Protein AF-A0A3P7ISB1-F1 (afdb_monomer)

pLDDT: mean 78.15, std 25.35, range [31.19, 98.69]

Mean predicted aligned error: 15.13 Å

Sequence (165 aa):
MRRIKYQDLSGTISLTRFVLIRGFSTSSQLLRSISKPVAQVTKMVGSIGTHDGKFHCDEAFACFILKRLNQFRDYKLIRTRDPAVLNTCDVIVDVGGVYNHSKKRYDHHQIEFNETMQTLGVLDFNTRLSSAGLIYAHYGKQLIAEVSSNVLFLPCFTICVTTSA

Structure (mmCIF, N/CA/C/O backbone):
data_AF-A0A3P7ISB1-F1
#
_entry.id   AF-A0A3P7ISB1-F1
#
loop_
_atom_site.group_PDB
_atom_site.id
_atom_site.type_symbol
_atom_site.label_atom_id
_atom_site.label_alt_id
_atom_site.label_comp_id
_atom_site.label_asym_id
_atom_site.label_entity_id
_atom_site.label_seq_id
_atom_site.pdbx_PDB_ins_code
_atom_site.Cartn_x
_atom_site.Cartn_y
_atom_site.Cartn_z
_atom_site.occupancy
_atom_site.B_iso_or_equiv
_atom_site.auth_seq_id
_atom_site.auth_comp_id
_atom_site.auth_asym_id
_atom_site.auth_atom_id
_atom_site.pdbx_PDB_model_num
ATOM 1 N N . MET A 1 1 ? 12.830 5.217 45.751 1.00 46.97 1 MET A N 1
ATOM 2 C CA . MET A 1 1 ? 11.647 4.533 46.319 1.00 46.97 1 MET A CA 1
ATOM 3 C C . MET A 1 1 ? 11.025 5.426 47.390 1.00 46.97 1 MET A C 1
ATOM 5 O O . MET A 1 1 ? 11.501 5.429 48.516 1.00 46.97 1 MET A O 1
ATOM 9 N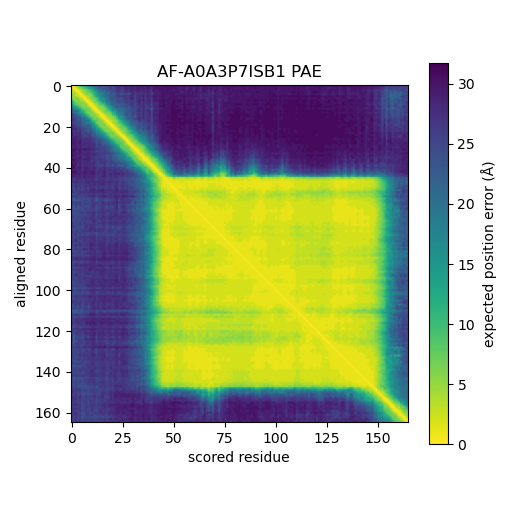 N . ARG A 1 2 ? 10.024 6.249 47.047 1.00 32.06 2 ARG A N 1
ATOM 10 C CA . ARG A 1 2 ? 9.164 6.921 48.038 1.00 32.06 2 ARG A CA 1
ATOM 11 C C . ARG A 1 2 ? 7.728 6.921 47.523 1.00 32.06 2 ARG A C 1
ATOM 13 O O . ARG A 1 2 ? 7.431 7.429 46.452 1.00 32.06 2 ARG A O 1
ATOM 20 N N . ARG A 1 3 ? 6.903 6.222 48.293 1.00 34.84 3 ARG A N 1
ATOM 21 C CA . ARG A 1 3 ? 5.493 5.892 48.106 1.00 34.84 3 ARG A CA 1
ATOM 22 C C . ARG A 1 3 ? 4.684 7.137 48.486 1.00 34.84 3 ARG A C 1
ATOM 24 O O . ARG A 1 3 ? 4.771 7.556 49.637 1.00 34.84 3 ARG A O 1
ATOM 31 N N . ILE A 1 4 ? 3.943 7.736 47.557 1.00 35.19 4 ILE A N 1
ATOM 32 C CA . ILE A 1 4 ? 3.015 8.830 47.882 1.00 35.19 4 ILE A CA 1
ATOM 33 C C . ILE A 1 4 ? 1.643 8.207 48.144 1.00 35.19 4 ILE A C 1
ATOM 35 O O . ILE A 1 4 ? 1.128 7.448 47.326 1.00 35.19 4 ILE A O 1
ATOM 39 N N . LYS A 1 5 ? 1.115 8.460 49.345 1.00 34.31 5 LYS A N 1
ATOM 40 C CA . LYS A 1 5 ? -0.191 7.992 49.815 1.00 34.31 5 LYS A CA 1
ATOM 41 C C . LYS A 1 5 ? -1.295 8.835 49.171 1.00 34.31 5 LYS A C 1
ATOM 43 O O . LYS A 1 5 ? -1.221 10.058 49.210 1.00 34.31 5 LYS A O 1
ATOM 48 N N . TYR A 1 6 ? -2.306 8.166 48.624 1.00 31.19 6 TYR A N 1
ATOM 49 C CA . TYR A 1 6 ? -3.552 8.774 48.160 1.00 31.19 6 TYR A CA 1
ATOM 50 C C . TYR A 1 6 ? -4.414 9.119 49.385 1.00 31.19 6 TYR A C 1
ATOM 52 O O . TYR A 1 6 ? -4.610 8.258 50.244 1.00 31.19 6 TYR A O 1
ATOM 60 N N . GLN A 1 7 ? -4.880 10.364 49.490 1.00 35.72 7 GLN A N 1
ATOM 61 C CA . GLN A 1 7 ? -5.891 10.772 50.467 1.00 35.72 7 GLN A CA 1
ATOM 62 C C . GLN A 1 7 ? -7.238 10.905 49.755 1.00 35.72 7 GLN A C 1
ATOM 64 O O . GLN A 1 7 ? -7.331 11.509 48.689 1.00 35.72 7 GLN A O 1
ATOM 69 N N . ASP A 1 8 ? -8.237 10.266 50.350 1.00 35.41 8 ASP A N 1
ATOM 70 C CA . ASP A 1 8 ? -9.626 10.184 49.915 1.00 35.41 8 ASP A CA 1
ATOM 71 C C . ASP A 1 8 ? -10.3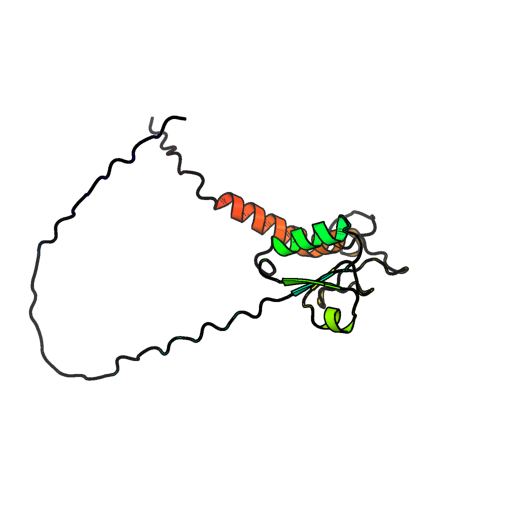70 11.479 50.288 1.00 35.41 8 ASP A C 1
ATOM 73 O O . ASP A 1 8 ? -10.221 11.980 51.405 1.00 35.41 8 ASP A O 1
ATOM 77 N N . LEU A 1 9 ? -11.144 12.035 49.356 1.00 43.09 9 LEU A N 1
ATOM 78 C CA . LEU A 1 9 ? -11.983 13.217 49.570 1.00 43.09 9 LEU A CA 1
ATOM 79 C C . LEU A 1 9 ? -13.413 12.876 49.150 1.00 43.09 9 LEU A C 1
ATOM 81 O O . LEU A 1 9 ? -13.838 13.083 48.014 1.00 43.09 9 LEU A O 1
ATOM 85 N N . SER A 1 10 ? -14.151 12.347 50.121 1.00 35.59 10 SER A N 1
ATOM 86 C CA . SER A 1 10 ? -15.595 12.157 50.101 1.00 35.59 10 SER A CA 1
ATOM 87 C C . SER A 1 10 ? -16.316 13.512 50.120 1.00 35.59 10 SER A C 1
ATOM 89 O O . SER A 1 10 ? -16.286 14.217 51.130 1.00 35.59 10 SER A O 1
ATOM 91 N N . GLY A 1 11 ? -16.984 13.866 49.020 1.00 34.72 11 GLY A N 1
ATOM 92 C CA . GLY A 1 11 ? -17.855 15.038 48.916 1.00 34.72 11 GLY A CA 1
ATOM 93 C C . GLY A 1 11 ? -19.301 14.632 48.637 1.00 34.72 11 GLY A C 1
ATOM 94 O O . GLY A 1 11 ? -19.645 14.264 47.517 1.00 34.72 11 GLY A O 1
ATOM 95 N N . THR A 1 12 ? -20.144 14.688 49.665 1.00 38.59 12 THR A N 1
ATOM 96 C CA . THR A 1 12 ? -21.589 14.422 49.620 1.00 38.59 12 THR A CA 1
ATOM 97 C C . THR A 1 12 ? -22.328 15.658 49.102 1.00 38.59 12 THR A C 1
ATOM 99 O O . THR A 1 12 ? -22.149 16.743 49.652 1.00 38.59 12 THR A O 1
ATOM 102 N N . ILE A 1 13 ? -23.191 15.518 48.088 1.00 46.62 13 ILE A N 1
ATOM 103 C CA . ILE A 1 13 ? -24.069 16.606 47.622 1.00 46.62 13 ILE A CA 1
ATOM 104 C C . ILE A 1 13 ? -25.521 16.263 47.971 1.00 46.62 13 ILE A C 1
ATOM 106 O O . ILE A 1 13 ? -26.028 15.187 47.661 1.00 46.62 13 ILE A O 1
ATOM 110 N N . SER A 1 14 ? -26.135 17.198 48.691 1.00 36.53 14 SER A N 1
ATOM 111 C CA . SER A 1 14 ? -27.424 17.131 49.377 1.00 36.53 14 SER A CA 1
ATOM 112 C C . SER A 1 14 ? -28.625 17.237 48.425 1.00 36.53 14 SER A C 1
ATOM 114 O O . SER A 1 14 ? -28.659 18.089 47.539 1.00 36.53 14 SER A O 1
ATOM 116 N N . LEU A 1 15 ? -29.628 16.382 48.650 1.00 43.69 15 LEU A N 1
ATOM 117 C CA . LEU A 1 15 ? -30.917 16.304 47.954 1.00 43.69 15 LEU A CA 1
ATOM 118 C C . LEU A 1 15 ? -32.021 16.943 48.807 1.00 43.69 15 LEU A C 1
ATOM 120 O O . LEU A 1 15 ? -32.462 16.321 49.769 1.00 43.69 15 LEU A O 1
ATOM 124 N N . THR A 1 16 ? -32.501 18.140 48.458 1.00 35.00 16 THR A N 1
ATOM 125 C CA . THR A 1 16 ? -33.861 18.694 48.724 1.00 35.00 16 THR A CA 1
ATOM 126 C C . THR A 1 16 ? -33.881 20.137 48.176 1.00 35.00 16 THR A C 1
ATOM 128 O O . THR A 1 16 ? -32.888 20.830 48.323 1.00 35.00 16 THR A O 1
ATOM 131 N N . ARG A 1 17 ? -34.903 20.717 47.526 1.00 42.22 17 ARG A N 1
ATOM 132 C CA . ARG A 1 17 ? -36.373 20.639 47.640 1.00 42.22 17 ARG A CA 1
ATOM 133 C C . ARG A 1 17 ? -37.003 21.510 46.509 1.00 42.22 17 ARG A C 1
ATOM 135 O O . ARG A 1 17 ? -36.286 22.314 45.928 1.00 42.22 17 ARG A O 1
ATOM 142 N N . PHE A 1 18 ? -38.338 21.443 46.362 1.00 35.88 18 PHE A N 1
ATOM 143 C CA . PHE A 1 18 ? -39.293 22.301 45.599 1.00 35.88 18 PHE A CA 1
ATOM 144 C C . PHE A 1 18 ? -39.689 21.827 44.182 1.00 35.88 18 PHE A C 1
ATOM 146 O O . PHE A 1 18 ? -38.822 21.602 43.357 1.00 35.88 18 PHE A O 1
ATOM 153 N N . VAL A 1 19 ? -40.967 21.695 43.784 1.00 38.78 19 VAL A N 1
ATOM 154 C CA . VAL A 1 19 ? -42.283 21.766 44.459 1.00 38.78 19 VAL A CA 1
ATOM 155 C C . VAL A 1 19 ? -43.335 21.037 43.590 1.00 38.78 19 VAL A C 1
ATOM 157 O O . VAL A 1 19 ? -43.169 20.904 42.381 1.00 38.78 19 VAL A O 1
ATOM 160 N N . LEU A 1 20 ? -44.405 20.561 44.239 1.00 36.69 20 LEU A N 1
ATOM 161 C CA . LEU A 1 20 ? -45.611 19.932 43.679 1.00 36.69 20 LEU A CA 1
ATOM 162 C C . LEU A 1 20 ? -46.366 20.800 42.651 1.00 36.69 20 LEU A C 1
ATOM 164 O O . LEU A 1 20 ? -46.704 21.936 42.969 1.00 36.69 20 LEU A O 1
ATOM 168 N N . ILE A 1 21 ? -46.863 20.172 41.575 1.00 46.72 21 ILE A N 1
ATOM 169 C CA . ILE A 1 21 ? -48.204 20.441 41.019 1.00 46.72 21 ILE A CA 1
ATOM 170 C C . ILE A 1 21 ? -48.891 19.093 40.715 1.00 46.72 21 ILE A C 1
ATOM 172 O O . ILE A 1 21 ? -48.397 18.286 39.933 1.00 46.72 21 ILE A O 1
ATOM 176 N N . ARG A 1 22 ? -50.029 18.845 41.379 1.00 39.75 22 ARG A N 1
ATOM 177 C CA . ARG A 1 22 ? -51.065 17.845 41.035 1.00 39.75 22 ARG A CA 1
ATOM 178 C C . ARG A 1 22 ? -52.016 18.525 40.037 1.00 39.75 22 ARG A C 1
ATOM 180 O O . ARG A 1 22 ? -52.268 19.706 40.217 1.00 39.75 22 ARG A O 1
ATOM 187 N N . GLY A 1 23 ? -52.634 17.931 39.023 1.00 36.50 23 GLY A N 1
ATOM 188 C CA . GLY A 1 23 ? -52.772 16.572 38.501 1.00 36.50 23 GLY A CA 1
ATOM 189 C C . GLY A 1 23 ? -53.912 16.613 37.463 1.00 36.50 23 GLY A C 1
ATOM 190 O O . GLY A 1 23 ? -54.703 17.542 37.512 1.00 36.50 23 GLY A O 1
ATOM 191 N N . PHE A 1 24 ? -54.021 15.646 36.548 1.00 41.56 24 PHE A N 1
ATOM 192 C CA . PHE A 1 24 ? -55.279 15.285 35.871 1.00 41.56 24 PHE A CA 1
ATOM 193 C C . PHE A 1 24 ? -55.176 13.842 35.350 1.00 41.56 24 PHE A C 1
ATOM 195 O O . PHE A 1 24 ? -54.123 13.395 34.901 1.00 41.56 24 PHE A O 1
ATOM 202 N N . SER A 1 25 ? -56.274 13.108 35.516 1.00 39.94 25 SER A N 1
ATOM 203 C CA . SER A 1 25 ? -56.471 11.683 35.242 1.00 39.94 25 SER A CA 1
ATOM 204 C C . SER A 1 25 ? -56.718 11.413 33.754 1.00 39.94 25 SER A C 1
ATOM 206 O O . SER A 1 25 ? -57.440 12.177 33.121 1.00 39.94 25 SER A O 1
ATOM 208 N N . THR A 1 26 ? -56.184 10.318 33.206 1.00 38.44 26 THR A N 1
ATOM 209 C CA . THR A 1 26 ? -56.938 9.170 32.643 1.00 38.44 26 THR A CA 1
ATOM 210 C C . THR A 1 26 ? -56.059 8.314 31.723 1.00 38.44 26 THR A C 1
ATOM 212 O O . THR A 1 26 ? -55.121 8.781 31.083 1.00 38.44 26 THR A O 1
ATOM 215 N N . SER A 1 27 ? -56.363 7.017 31.726 1.00 50.72 27 SER A N 1
ATOM 216 C CA . SER A 1 27 ? -55.757 5.931 30.961 1.00 50.72 27 SER A CA 1
ATOM 217 C C . SER A 1 27 ? -55.353 6.257 29.523 1.00 50.72 27 SER A C 1
ATOM 219 O O . SER A 1 27 ? -56.185 6.598 28.691 1.00 50.72 27 SER A O 1
ATOM 221 N N . SER A 1 28 ? -54.118 5.904 29.178 1.00 48.25 28 SER A N 1
ATOM 222 C CA . SER A 1 28 ? -53.861 5.152 27.949 1.00 48.25 28 SER A CA 1
ATOM 223 C C . SER A 1 28 ? -52.678 4.215 28.179 1.00 48.25 28 SER A C 1
ATOM 225 O O . SER A 1 28 ? -51.520 4.605 28.298 1.00 48.25 28 SER A O 1
ATOM 227 N N . GLN A 1 29 ? -52.996 2.928 28.297 1.00 56.38 29 GLN A N 1
ATOM 228 C CA . GLN A 1 29 ? -52.055 1.882 27.942 1.00 56.38 29 GLN A CA 1
ATOM 229 C C . GLN A 1 29 ? -51.682 2.108 26.475 1.00 56.38 29 GLN A C 1
ATOM 231 O O . GLN A 1 29 ? -52.548 1.975 25.617 1.00 56.38 29 GLN A O 1
ATOM 236 N N . LEU A 1 30 ? -50.423 2.422 26.170 1.00 55.00 30 LEU A N 1
ATOM 237 C CA . LEU A 1 30 ? -49.864 2.079 24.866 1.00 55.00 30 LEU A CA 1
ATOM 238 C C . LEU A 1 30 ? -48.334 1.989 24.930 1.00 55.00 30 LEU A C 1
ATOM 240 O O . LEU A 1 30 ? -47.616 2.980 24.971 1.00 55.00 30 LEU A O 1
ATOM 244 N N . LEU A 1 31 ? -47.877 0.736 24.948 1.00 49.41 31 LEU A N 1
ATOM 245 C CA . LEU A 1 31 ? -46.631 0.249 24.361 1.00 49.41 31 LEU A CA 1
ATOM 246 C C . LEU A 1 31 ? -45.332 0.927 24.825 1.00 49.41 31 LEU A C 1
ATOM 248 O O . LEU A 1 31 ? -44.725 1.738 24.131 1.00 49.41 31 LEU A O 1
ATOM 252 N N . ARG A 1 32 ? -44.790 0.414 25.939 1.00 49.16 32 ARG A N 1
ATOM 253 C CA . ARG A 1 32 ? -43.333 0.309 26.090 1.00 49.16 32 ARG A CA 1
ATOM 254 C C . ARG A 1 32 ? -42.826 -0.581 24.958 1.00 49.16 32 ARG A C 1
ATOM 256 O O . ARG A 1 32 ? -42.881 -1.805 25.061 1.00 49.16 32 ARG A O 1
ATOM 263 N N . SER A 1 33 ? -42.356 0.024 23.872 1.00 49.72 33 SER A N 1
ATOM 264 C CA . SER A 1 33 ? -41.532 -0.682 22.904 1.00 49.72 33 SER A CA 1
ATOM 265 C C . SER A 1 33 ? -40.248 -1.072 23.628 1.00 49.72 33 SER A C 1
ATOM 267 O O . SER A 1 33 ? -39.365 -0.242 23.845 1.00 49.72 33 SER A O 1
ATOM 269 N N . ILE A 1 34 ? -40.160 -2.327 24.055 1.00 55.72 34 ILE A N 1
ATOM 270 C CA . ILE A 1 34 ? -38.878 -2.933 24.390 1.00 55.72 34 ILE A CA 1
ATOM 271 C C . ILE A 1 34 ? -38.117 -2.925 23.067 1.00 55.72 34 ILE A C 1
ATOM 273 O O . ILE A 1 34 ? -38.384 -3.744 22.185 1.00 55.72 34 ILE A O 1
ATOM 277 N N . SER A 1 35 ? -37.251 -1.929 22.873 1.00 59.06 35 SER A N 1
ATOM 278 C CA . SER A 1 35 ? -36.297 -1.952 21.779 1.00 59.06 35 SER A CA 1
ATOM 279 C C . SER A 1 35 ? -35.504 -3.239 21.952 1.00 59.06 35 SER A C 1
ATOM 281 O O . SER A 1 35 ? -34.834 -3.458 22.963 1.00 59.06 35 SER A O 1
ATOM 283 N N . LYS A 1 36 ? -35.675 -4.153 20.993 1.00 49.25 36 LYS A N 1
ATOM 284 C CA . LYS A 1 36 ? -34.881 -5.377 20.914 1.00 49.25 36 LYS A CA 1
ATOM 285 C C . LYS A 1 36 ? -33.409 -4.967 21.034 1.00 49.25 36 LYS A C 1
ATOM 287 O O . LYS A 1 36 ? -33.044 -3.960 20.418 1.00 49.25 36 LYS A O 1
ATOM 292 N N . PRO A 1 37 ? -32.565 -5.697 21.78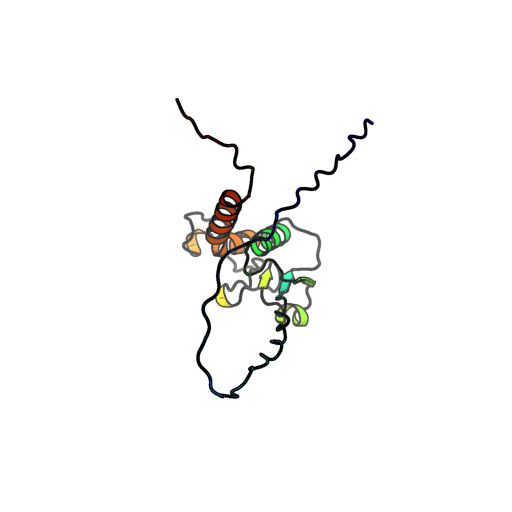5 1.00 52.47 37 PRO A N 1
ATOM 293 C CA . PRO A 1 37 ? -31.136 -5.455 21.717 1.00 52.47 37 PRO A CA 1
ATOM 294 C C . PRO A 1 37 ? -30.746 -5.596 20.248 1.00 52.47 37 PRO A C 1
ATOM 296 O O . PRO A 1 37 ? -30.916 -6.658 19.648 1.00 52.47 37 PRO A O 1
ATOM 299 N N . VAL A 1 38 ? -30.319 -4.485 19.647 1.00 54.41 38 VAL A N 1
ATOM 300 C CA . VAL A 1 38 ? -29.702 -4.496 18.329 1.00 54.41 38 VAL A CA 1
ATOM 301 C C . VAL A 1 38 ? -28.514 -5.425 18.483 1.00 54.41 38 VAL A C 1
ATOM 303 O O . VAL A 1 38 ? -27.587 -5.122 19.236 1.00 54.41 38 VAL A O 1
ATOM 306 N N . ALA A 1 39 ? -28.595 -6.594 17.849 1.00 55.53 39 ALA A N 1
ATOM 307 C CA . ALA A 1 39 ? -27.461 -7.481 17.712 1.00 55.53 39 ALA A CA 1
ATOM 308 C C . ALA A 1 39 ? -26.310 -6.613 17.200 1.00 55.53 39 ALA A C 1
ATOM 310 O O . ALA A 1 39 ? -26.407 -6.030 16.120 1.00 55.53 39 ALA A O 1
ATOM 311 N N . GLN A 1 40 ? -25.279 -6.442 18.026 1.00 55.81 40 GLN A N 1
ATOM 312 C CA . GLN A 1 40 ? -24.045 -5.788 17.626 1.00 55.81 40 GLN A CA 1
ATOM 313 C C . GLN A 1 40 ? -23.526 -6.605 16.449 1.00 55.81 40 GLN A C 1
ATOM 315 O O . GLN A 1 40 ? -23.007 -7.704 16.643 1.00 55.81 40 GLN A O 1
ATOM 320 N N . VAL A 1 41 ? -23.765 -6.124 15.227 1.00 56.31 41 VAL A N 1
ATOM 321 C CA . VAL A 1 41 ? -23.200 -6.716 14.021 1.00 56.31 41 VAL A CA 1
ATOM 322 C C . VAL A 1 41 ? -21.706 -6.720 14.271 1.00 56.31 41 VAL A C 1
ATOM 324 O O . VAL A 1 41 ? -21.091 -5.658 14.369 1.00 56.31 41 VAL A O 1
ATOM 327 N N . THR A 1 42 ? -21.127 -7.904 14.457 1.00 58.44 42 THR A N 1
ATOM 328 C CA . THR A 1 42 ? -19.682 -8.064 14.518 1.00 58.44 42 THR A CA 1
ATOM 329 C C . THR A 1 42 ? -19.159 -7.502 13.209 1.00 58.44 42 THR A C 1
ATOM 331 O O . THR A 1 42 ? -19.309 -8.140 12.167 1.00 58.44 42 THR A O 1
ATOM 334 N N . LYS A 1 43 ? -18.639 -6.270 13.242 1.00 53.38 43 LYS A N 1
ATOM 335 C CA . LYS A 1 43 ? -17.969 -5.638 12.109 1.00 53.38 43 LYS A CA 1
ATOM 336 C C . LYS A 1 43 ? -16.951 -6.663 11.637 1.00 53.38 43 LYS A C 1
ATOM 338 O O . LYS A 1 43 ? -16.012 -6.956 12.377 1.00 53.38 43 LYS A O 1
ATOM 343 N N . MET A 1 44 ? -17.190 -7.276 10.477 1.00 63.03 44 MET A N 1
ATOM 344 C CA . MET A 1 44 ? -16.220 -8.197 9.907 1.00 63.03 44 MET A CA 1
ATOM 345 C C . MET A 1 44 ? -14.939 -7.395 9.757 1.00 63.03 44 MET A C 1
ATOM 347 O O . MET A 1 44 ? -14.892 -6.389 9.048 1.00 63.03 44 MET A O 1
ATOM 351 N N . VAL A 1 45 ? -13.947 -7.760 10.557 1.00 83.69 45 VAL A N 1
ATOM 352 C CA . VAL A 1 45 ? -12.671 -7.074 10.560 1.00 83.69 45 VAL A CA 1
ATOM 353 C C . VAL A 1 45 ? -12.024 -7.425 9.229 1.00 83.69 45 VAL A C 1
ATOM 355 O O . VAL A 1 45 ? -11.696 -8.592 9.019 1.00 83.69 45 VAL A O 1
ATOM 358 N N . GLY A 1 46 ? -11.905 -6.440 8.334 1.00 95.88 46 GLY A N 1
ATOM 359 C CA . GLY A 1 46 ? -11.276 -6.624 7.026 1.00 95.88 46 GLY A CA 1
ATOM 360 C C . GLY A 1 46 ? -9.825 -7.090 7.144 1.00 95.88 46 GLY A C 1
ATOM 361 O O . GLY A 1 46 ? -9.296 -7.254 8.247 1.00 95.88 46 GLY A O 1
ATOM 362 N N . SER A 1 47 ? -9.153 -7.311 6.023 1.00 98.19 47 SER A N 1
ATOM 363 C CA . SER A 1 47 ? -7.816 -7.906 6.001 1.00 98.19 47 SER A CA 1
ATOM 364 C C . SER A 1 47 ? -6.859 -7.246 5.011 1.00 98.19 47 SER A C 1
ATOM 366 O O . SER A 1 47 ? -7.247 -6.742 3.957 1.00 98.19 47 SER A O 1
ATOM 368 N N . ILE A 1 48 ? -5.582 -7.239 5.389 1.00 98.69 48 ILE A N 1
ATOM 369 C CA . ILE A 1 48 ? -4.455 -6.783 4.576 1.00 98.69 48 ILE A CA 1
ATOM 370 C C . ILE A 1 48 ? -3.555 -7.998 4.349 1.00 98.69 48 ILE A C 1
ATOM 372 O O . ILE A 1 48 ? -3.046 -8.567 5.313 1.00 98.69 48 ILE A O 1
ATOM 376 N N . GLY A 1 49 ? -3.373 -8.401 3.096 1.00 98.50 49 GLY A N 1
ATOM 377 C CA . GLY A 1 49 ? -2.465 -9.464 2.679 1.00 98.50 49 GLY A CA 1
ATOM 378 C C . GLY A 1 49 ? -1.098 -8.914 2.273 1.00 98.50 49 GLY A C 1
ATOM 379 O O . GLY A 1 49 ? -1.020 -7.903 1.577 1.00 98.50 49 GLY A O 1
ATOM 380 N N . THR A 1 50 ? -0.022 -9.582 2.679 1.00 98.62 50 THR A N 1
ATOM 381 C CA . THR A 1 50 ? 1.347 -9.314 2.207 1.00 98.62 50 THR A CA 1
ATOM 382 C C . THR A 1 50 ? 2.179 -10.596 2.185 1.00 98.62 50 THR A C 1
ATOM 384 O O . THR A 1 50 ? 1.734 -11.621 2.701 1.00 98.62 50 THR A O 1
ATOM 387 N N . HIS A 1 51 ? 3.377 -10.573 1.600 1.00 98.31 51 HIS A N 1
ATOM 388 C CA . HIS A 1 51 ? 4.215 -11.763 1.495 1.00 98.31 51 HIS A CA 1
ATOM 389 C C . HIS A 1 51 ? 4.679 -12.289 2.868 1.00 98.31 51 HIS A C 1
ATOM 391 O O . HIS A 1 51 ? 4.875 -11.548 3.833 1.00 98.31 51 HIS A O 1
ATOM 397 N N . ASP A 1 52 ? 4.969 -13.583 2.943 1.00 97.50 52 ASP A N 1
ATOM 398 C CA . ASP A 1 52 ? 5.500 -14.279 4.124 1.00 97.50 52 ASP A CA 1
ATOM 399 C C . ASP A 1 52 ? 7.037 -14.397 4.149 1.00 97.50 52 ASP A C 1
ATOM 401 O O . ASP A 1 52 ? 7.597 -15.111 4.976 1.00 97.50 52 ASP A O 1
ATOM 405 N N . GLY A 1 53 ? 7.736 -13.682 3.261 1.00 95.69 53 GLY A N 1
ATOM 406 C CA . GLY A 1 53 ? 9.201 -13.646 3.204 1.00 95.69 53 GLY A CA 1
ATOM 407 C C . GLY A 1 53 ? 9.870 -12.893 4.360 1.00 95.69 53 GLY A C 1
ATOM 408 O O . GLY A 1 53 ? 9.260 -12.606 5.392 1.00 95.69 53 GLY A O 1
ATOM 409 N N . LYS A 1 54 ? 11.150 -12.541 4.165 1.00 96.56 54 LYS A N 1
ATOM 410 C CA . LYS A 1 54 ? 11.865 -11.611 5.055 1.00 96.56 54 LYS A CA 1
ATOM 411 C C . LYS A 1 54 ? 11.093 -10.300 5.144 1.00 96.56 54 LYS A C 1
ATOM 413 O O . LYS A 1 54 ? 10.467 -9.906 4.172 1.00 96.56 54 LYS A O 1
ATOM 418 N N . PHE A 1 55 ? 11.146 -9.644 6.296 1.00 94.94 55 PHE A N 1
ATOM 419 C CA . PHE A 1 55 ? 10.550 -8.323 6.432 1.00 94.94 55 PHE A CA 1
ATOM 420 C C . PHE A 1 55 ? 11.369 -7.311 5.640 1.00 94.94 55 PHE A C 1
ATOM 422 O O . PHE A 1 55 ? 12.558 -7.132 5.926 1.00 94.94 55 PHE A O 1
ATOM 429 N N . HIS A 1 56 ? 10.743 -6.658 4.670 1.00 96.38 56 HIS A N 1
ATOM 430 C CA . HIS A 1 56 ? 11.311 -5.486 4.031 1.00 96.38 56 HIS A CA 1
ATOM 431 C C . HIS A 1 56 ? 10.716 -4.225 4.664 1.00 96.38 56 HIS A C 1
ATOM 433 O O . HIS A 1 56 ? 9.733 -4.238 5.408 1.00 96.38 56 HIS A O 1
ATOM 439 N N . CYS A 1 57 ? 11.382 -3.096 4.439 1.00 97.81 57 CYS A N 1
ATOM 440 C CA . CYS A 1 57 ? 10.846 -1.815 4.889 1.00 97.81 57 CYS A CA 1
ATOM 441 C C . CYS A 1 57 ? 9.577 -1.452 4.101 1.00 97.81 57 CYS A C 1
ATOM 443 O O . CYS A 1 57 ? 8.713 -0.751 4.619 1.00 97.81 57 CYS A O 1
ATOM 445 N N . ASP A 1 58 ? 9.459 -1.949 2.868 1.00 98.00 58 ASP A N 1
ATOM 446 C CA . ASP A 1 58 ? 8.400 -1.566 1.948 1.00 98.00 58 ASP A CA 1
ATOM 447 C C . ASP A 1 58 ? 7.019 -2.017 2.436 1.00 98.00 58 ASP A C 1
ATOM 449 O O . ASP A 1 58 ? 6.164 -1.187 2.759 1.00 98.00 58 ASP A O 1
ATOM 453 N N . GLU A 1 59 ? 6.800 -3.319 2.616 1.00 97.81 59 GLU A N 1
ATOM 454 C CA . GLU A 1 59 ? 5.516 -3.827 3.085 1.00 97.81 59 GLU A CA 1
ATOM 455 C C . GLU A 1 59 ? 5.241 -3.437 4.540 1.00 97.81 59 GLU A C 1
ATOM 457 O O . GLU A 1 59 ? 4.093 -3.159 4.905 1.00 97.81 59 GLU A O 1
ATOM 462 N N . ALA A 1 60 ? 6.284 -3.354 5.374 1.00 98.12 60 ALA A N 1
ATOM 463 C CA . ALA A 1 60 ? 6.148 -2.915 6.758 1.00 98.12 60 ALA A CA 1
ATOM 464 C C . ALA A 1 60 ? 5.635 -1.468 6.842 1.00 98.12 60 ALA A C 1
ATOM 466 O O . ALA A 1 60 ? 4.690 -1.183 7.588 1.00 98.12 60 ALA A O 1
ATOM 467 N N . PHE A 1 61 ? 6.213 -0.556 6.056 1.00 98.50 61 PHE A N 1
ATOM 468 C CA . PHE A 1 61 ? 5.815 0.848 6.057 1.00 98.50 61 PHE A CA 1
ATOM 469 C C . PHE A 1 61 ? 4.458 1.063 5.379 1.00 98.50 61 PHE A C 1
ATOM 471 O O . PHE A 1 61 ? 3.620 1.806 5.895 1.00 98.50 61 PHE A O 1
ATOM 478 N N . ALA A 1 62 ? 4.179 0.346 4.292 1.00 98.56 62 ALA A N 1
ATOM 479 C CA . ALA A 1 62 ? 2.870 0.342 3.649 1.00 98.56 62 ALA A CA 1
ATOM 480 C C . ALA A 1 62 ? 1.753 -0.107 4.613 1.00 98.56 62 ALA A C 1
ATOM 482 O O . ALA A 1 62 ? 0.731 0.573 4.758 1.00 98.56 62 ALA A O 1
ATOM 483 N N . CYS A 1 63 ? 1.970 -1.210 5.340 1.00 98.31 63 CYS A N 1
ATOM 484 C CA . CYS A 1 63 ? 1.037 -1.690 6.359 1.00 98.31 63 CYS A CA 1
ATOM 485 C C . CYS A 1 63 ? 0.873 -0.680 7.497 1.00 98.31 63 CYS A C 1
ATOM 487 O O . CYS A 1 63 ? -0.248 -0.467 7.961 1.00 98.31 63 CYS A O 1
ATOM 489 N N . PHE A 1 64 ? 1.957 -0.030 7.932 1.00 97.94 64 PHE A N 1
ATOM 490 C CA . PHE A 1 64 ? 1.895 1.026 8.941 1.00 97.94 64 PHE A CA 1
ATOM 491 C C . PHE A 1 64 ? 1.000 2.189 8.498 1.00 97.94 64 PHE A C 1
ATOM 493 O O . PHE A 1 64 ? 0.118 2.589 9.259 1.00 97.94 64 PHE A O 1
ATOM 500 N N . ILE A 1 65 ? 1.179 2.700 7.273 1.00 98.19 65 ILE A N 1
ATOM 501 C CA . ILE A 1 65 ? 0.348 3.786 6.730 1.00 98.19 65 ILE A CA 1
ATOM 502 C C . ILE A 1 65 ? -1.127 3.382 6.742 1.00 98.19 65 ILE A C 1
ATOM 504 O O . ILE A 1 65 ? -1.954 4.106 7.296 1.00 98.19 65 ILE A O 1
ATOM 508 N N . LEU A 1 66 ? -1.457 2.207 6.196 1.00 98.19 66 LEU A N 1
ATOM 509 C CA . LEU A 1 66 ? -2.833 1.708 6.168 1.00 98.19 66 LEU A CA 1
ATOM 510 C C . LEU A 1 66 ? -3.416 1.616 7.581 1.00 98.19 66 LEU A C 1
ATOM 512 O O . LEU A 1 66 ? -4.503 2.125 7.843 1.00 98.19 66 LEU A O 1
ATOM 516 N N . LYS A 1 67 ? -2.662 1.044 8.521 1.00 97.06 67 LYS A N 1
ATOM 517 C CA . LYS A 1 67 ? -3.074 0.870 9.918 1.00 97.06 67 LYS A CA 1
ATOM 518 C C . LYS A 1 67 ? -3.283 2.169 10.686 1.00 97.06 67 LYS A C 1
ATOM 520 O O . LYS A 1 67 ? -3.989 2.169 11.696 1.00 97.06 67 LYS A O 1
ATOM 525 N N . ARG A 1 68 ? -2.691 3.273 10.234 1.00 96.62 68 ARG A N 1
ATOM 526 C CA . ARG A 1 68 ? -2.937 4.595 10.814 1.00 96.62 68 ARG A CA 1
ATOM 527 C C . ARG A 1 68 ? -4.280 5.186 10.401 1.00 96.62 68 ARG A C 1
ATOM 529 O O . ARG A 1 68 ? -4.834 5.953 11.185 1.00 96.62 68 ARG A O 1
ATOM 536 N N . LEU A 1 69 ? -4.818 4.789 9.251 1.00 96.19 69 LEU A N 1
ATOM 537 C CA . LEU A 1 69 ? -6.105 5.267 8.758 1.00 96.19 69 LEU A CA 1
ATOM 538 C C . LEU A 1 69 ? -7.262 4.599 9.505 1.00 96.19 69 LEU A C 1
ATOM 540 O O . LEU A 1 69 ? -7.309 3.373 9.635 1.00 96.19 69 LEU A O 1
ATOM 544 N N . ASN A 1 70 ? -8.246 5.389 9.930 1.00 94.19 70 ASN A N 1
ATOM 545 C CA . ASN A 1 70 ? -9.450 4.928 10.630 1.00 94.19 70 ASN A CA 1
ATOM 546 C C . ASN A 1 70 ? -10.153 3.772 9.896 1.00 94.19 70 ASN A C 1
ATOM 548 O O . ASN A 1 70 ? -10.634 2.833 10.530 1.00 94.19 70 ASN A O 1
ATOM 552 N N . GLN A 1 71 ? -10.182 3.820 8.561 1.00 94.81 71 GLN A N 1
ATOM 553 C CA . GLN A 1 71 ? -10.833 2.810 7.722 1.00 94.81 71 GLN A CA 1
ATOM 554 C C . GLN A 1 71 ? -10.194 1.412 7.815 1.00 94.81 71 GLN A C 1
ATOM 556 O O . GLN A 1 71 ? -10.923 0.421 7.784 1.00 94.81 71 GLN A O 1
ATOM 561 N N . PHE A 1 72 ? -8.865 1.317 7.967 1.00 96.81 72 PHE A N 1
ATOM 562 C CA . PHE A 1 72 ? -8.131 0.041 7.972 1.00 96.81 72 PHE A CA 1
ATOM 563 C C . PHE A 1 72 ? -7.494 -0.292 9.325 1.00 96.81 72 PHE A C 1
ATOM 565 O O . PHE A 1 72 ? -6.878 -1.348 9.466 1.00 96.81 72 PHE A O 1
ATOM 572 N N . ARG A 1 73 ? -7.635 0.583 10.329 1.00 95.56 73 ARG A N 1
ATOM 573 C CA . ARG A 1 73 ? -7.024 0.452 11.661 1.00 95.56 73 ARG A CA 1
ATOM 574 C C . ARG A 1 73 ? -7.136 -0.961 12.227 1.00 95.56 73 ARG A C 1
ATOM 576 O O . ARG A 1 73 ? -6.136 -1.568 12.616 1.00 95.56 73 ARG A O 1
ATOM 583 N N . ASP A 1 74 ? -8.340 -1.516 12.189 1.00 96.25 74 ASP A N 1
ATOM 584 C CA . ASP A 1 74 ? -8.619 -2.812 12.802 1.00 96.25 74 ASP A CA 1
ATOM 585 C C . ASP A 1 74 ? -8.297 -3.999 11.883 1.00 96.25 74 ASP A C 1
ATOM 587 O O . ASP A 1 74 ? -8.270 -5.123 12.366 1.00 96.25 74 ASP A O 1
ATOM 591 N 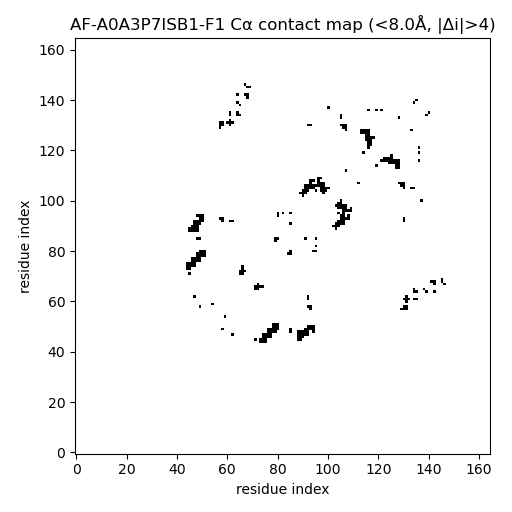N . TYR A 1 75 ? -7.997 -3.790 10.592 1.00 97.81 75 TYR A N 1
ATOM 592 C CA . TYR A 1 75 ? -7.882 -4.878 9.608 1.00 97.81 75 TYR A CA 1
ATOM 593 C C . TYR A 1 75 ? -6.822 -5.914 9.997 1.00 97.81 75 TYR A C 1
ATOM 595 O O . TYR A 1 75 ? -5.700 -5.562 10.341 1.00 97.81 75 TYR A O 1
ATOM 603 N N . LYS A 1 76 ? -7.108 -7.208 9.917 1.00 97.69 76 LYS A N 1
ATOM 604 C CA . LYS A 1 76 ? -6.120 -8.245 10.244 1.00 97.69 76 LYS A CA 1
ATOM 605 C C . LYS A 1 76 ? -5.006 -8.285 9.199 1.00 97.69 76 LYS A C 1
ATOM 607 O O . LYS A 1 76 ? -5.283 -8.264 8.006 1.00 97.69 76 LYS A O 1
ATOM 612 N N . LEU A 1 77 ? -3.755 -8.364 9.648 1.00 97.69 77 LEU A N 1
ATOM 613 C CA . LEU A 1 77 ? -2.613 -8.563 8.757 1.00 97.69 77 LEU A CA 1
ATOM 614 C C . LEU A 1 77 ? -2.414 -10.064 8.525 1.00 97.69 77 LEU A C 1
ATOM 616 O O . LEU A 1 77 ? -2.251 -10.818 9.483 1.00 97.69 77 LEU A O 1
ATOM 620 N N . ILE A 1 78 ? -2.423 -10.478 7.264 1.00 98.31 78 ILE A N 1
ATOM 621 C CA . ILE A 1 78 ? -2.215 -11.855 6.821 1.00 98.31 78 ILE A CA 1
ATOM 622 C C . ILE A 1 78 ? -0.919 -11.881 6.010 1.00 98.31 78 ILE A C 1
ATOM 624 O O . ILE A 1 78 ? -0.782 -11.164 5.022 1.00 98.31 78 ILE A O 1
ATOM 628 N N . ARG A 1 79 ? 0.046 -12.700 6.436 1.00 98.12 79 ARG A N 1
ATOM 629 C CA . ARG A 1 79 ? 1.315 -12.905 5.726 1.00 98.12 79 ARG A CA 1
ATOM 630 C C . ARG A 1 79 ? 1.284 -14.254 5.022 1.00 98.12 79 ARG A C 1
ATOM 632 O O . ARG A 1 79 ? 1.227 -15.277 5.696 1.00 98.12 79 ARG A O 1
ATOM 639 N N . THR A 1 80 ? 1.276 -14.252 3.695 1.00 98.25 80 THR A N 1
ATOM 640 C CA . THR A 1 80 ? 1.207 -15.458 2.858 1.00 98.25 80 THR A CA 1
ATOM 641 C C . THR A 1 80 ? 1.561 -15.129 1.407 1.00 98.25 80 THR A C 1
ATOM 643 O O . THR A 1 80 ? 1.421 -13.989 0.965 1.00 98.25 80 THR A O 1
ATOM 646 N N . ARG A 1 81 ? 1.985 -16.134 0.640 1.00 97.69 81 ARG A N 1
ATOM 647 C CA . ARG A 1 81 ? 2.058 -16.072 -0.830 1.00 97.69 81 ARG A CA 1
ATOM 648 C C . ARG A 1 81 ? 0.997 -16.913 -1.530 1.00 97.69 81 ARG A C 1
ATOM 650 O O . ARG A 1 81 ? 0.958 -16.915 -2.755 1.00 97.69 81 ARG A O 1
ATOM 657 N N . ASP A 1 82 ? 0.148 -17.611 -0.779 1.00 98.12 82 ASP A N 1
ATOM 658 C CA . ASP A 1 82 ? -0.923 -18.428 -1.345 1.00 98.12 82 ASP A CA 1
ATOM 659 C C . ASP A 1 82 ? -1.966 -17.532 -2.044 1.00 98.12 82 ASP A C 1
ATOM 661 O O . ASP A 1 82 ? -2.661 -16.763 -1.364 1.00 98.12 82 ASP A O 1
ATOM 665 N N . PRO A 1 83 ? -2.126 -17.632 -3.380 1.00 97.12 83 PRO A N 1
ATOM 666 C CA . PRO A 1 83 ? -3.100 -16.842 -4.121 1.00 97.12 83 PRO A CA 1
ATOM 667 C C . PRO A 1 83 ? -4.537 -17.040 -3.629 1.00 97.12 83 PRO A C 1
ATOM 669 O O . PRO A 1 83 ? -5.322 -16.092 -3.660 1.00 97.12 83 PRO A O 1
ATOM 672 N N . ALA A 1 84 ? -4.895 -18.237 -3.152 1.00 97.50 84 ALA A N 1
ATOM 673 C CA . ALA A 1 84 ? -6.240 -18.514 -2.656 1.00 97.50 84 ALA A CA 1
ATOM 674 C C . ALA A 1 84 ? -6.553 -17.668 -1.417 1.00 97.50 84 ALA A C 1
ATOM 676 O O . ALA A 1 84 ? -7.609 -17.041 -1.349 1.00 97.50 84 ALA A O 1
ATOM 677 N N . VAL A 1 85 ? -5.606 -17.577 -0.480 1.00 97.88 85 VAL A N 1
ATOM 678 C CA . VAL A 1 85 ? -5.745 -16.750 0.726 1.00 97.88 85 VAL A CA 1
ATOM 679 C C . VAL A 1 85 ? -5.674 -15.264 0.375 1.00 97.88 85 VAL A C 1
ATOM 681 O O . VAL A 1 85 ? -6.508 -14.480 0.830 1.00 97.88 85 VAL A O 1
ATOM 684 N N . LEU A 1 86 ? -4.728 -14.866 -0.478 1.00 97.81 86 LEU A N 1
ATOM 685 C CA . LEU A 1 86 ? -4.581 -13.484 -0.939 1.00 97.81 86 LEU A CA 1
ATOM 686 C C . LEU A 1 86 ? -5.862 -12.955 -1.597 1.00 97.81 86 LEU A C 1
ATOM 688 O O . LEU A 1 86 ? -6.275 -11.830 -1.327 1.00 97.81 86 LEU A O 1
ATOM 692 N N . ASN A 1 87 ? -6.553 -13.776 -2.386 1.00 96.44 87 ASN A N 1
ATOM 693 C CA . ASN A 1 87 ? -7.813 -13.393 -3.025 1.00 96.44 87 ASN A CA 1
ATOM 694 C C . ASN A 1 87 ? -8.959 -13.132 -2.037 1.00 96.44 87 ASN A C 1
ATOM 696 O O . ASN A 1 87 ? -9.898 -12.422 -2.392 1.00 96.44 87 ASN A O 1
ATOM 700 N N . THR A 1 88 ? -8.871 -13.638 -0.803 1.00 97.12 88 THR A N 1
ATOM 701 C CA . THR A 1 88 ? -9.825 -13.301 0.269 1.00 97.12 88 THR A CA 1
ATOM 702 C C . THR A 1 88 ? -9.517 -11.973 0.961 1.00 97.12 88 THR A C 1
ATOM 704 O O . THR A 1 88 ? -10.356 -11.471 1.705 1.00 97.12 88 THR A O 1
ATOM 707 N N . CYS A 1 89 ? -8.336 -11.389 0.721 1.00 98.06 89 CYS A N 1
ATOM 708 C CA . CYS A 1 89 ? -7.918 -10.148 1.362 1.00 98.06 89 CYS A CA 1
ATOM 709 C C . CYS A 1 89 ? -8.539 -8.907 0.702 1.00 98.06 89 CYS A C 1
ATOM 711 O O . CYS A 1 89 ? -8.574 -8.772 -0.530 1.00 98.06 89 CYS A O 1
ATOM 713 N N . ASP A 1 90 ? -8.951 -7.948 1.533 1.00 98.25 90 ASP A N 1
ATOM 714 C CA . ASP A 1 90 ? -9.529 -6.678 1.078 1.00 98.25 90 ASP A CA 1
ATOM 715 C C . ASP A 1 90 ? -8.470 -5.767 0.448 1.00 98.25 90 ASP A C 1
ATOM 717 O O . ASP A 1 90 ? -8.728 -5.105 -0.558 1.00 98.25 90 ASP A O 1
ATOM 721 N N . VAL A 1 91 ? -7.267 -5.757 1.026 1.00 98.62 91 VAL A N 1
ATOM 722 C CA . VAL A 1 91 ? -6.099 -5.011 0.543 1.00 98.62 91 VAL A CA 1
ATOM 723 C C . VAL A 1 91 ? -4.934 -5.977 0.375 1.00 98.62 91 VAL A C 1
ATOM 725 O O . VAL A 1 91 ? -4.725 -6.824 1.239 1.00 98.62 91 VAL A O 1
ATOM 728 N N . ILE A 1 92 ? -4.158 -5.850 -0.701 1.00 98.69 92 ILE A N 1
ATOM 729 C CA . ILE A 1 92 ? -2.930 -6.632 -0.904 1.00 98.69 92 ILE A CA 1
ATOM 730 C C . ILE A 1 92 ? -1.769 -5.691 -1.191 1.00 98.69 92 ILE A C 1
ATOM 732 O O . ILE A 1 92 ? -1.911 -4.764 -1.991 1.00 98.69 92 ILE A O 1
ATOM 736 N N . VAL A 1 93 ? -0.636 -5.941 -0.540 1.00 98.62 93 VAL A N 1
ATOM 737 C CA . VAL A 1 93 ? 0.559 -5.100 -0.589 1.00 98.62 93 VAL A CA 1
ATOM 738 C C . VAL A 1 93 ? 1.799 -5.967 -0.777 1.00 98.62 93 VAL A C 1
ATOM 740 O O . VAL A 1 93 ? 1.977 -6.948 -0.052 1.00 98.62 93 VAL A O 1
ATOM 743 N N . ASP A 1 94 ? 2.668 -5.568 -1.704 1.00 98.44 94 ASP A N 1
ATOM 744 C CA . ASP A 1 94 ? 3.985 -6.177 -1.941 1.00 98.44 94 ASP A CA 1
ATOM 745 C C . ASP A 1 94 ? 3.962 -7.666 -2.324 1.00 98.44 94 ASP A C 1
ATOM 747 O O . ASP A 1 94 ? 4.911 -8.421 -2.111 1.00 98.44 94 ASP A O 1
ATOM 751 N N . VAL A 1 95 ? 2.825 -8.127 -2.848 1.00 98.31 95 VAL A N 1
ATOM 752 C CA . VAL A 1 95 ? 2.630 -9.499 -3.316 1.00 98.31 95 VAL A CA 1
ATOM 753 C C . VAL A 1 95 ? 1.453 -9.570 -4.290 1.00 98.31 95 VAL A C 1
ATOM 755 O O . VAL A 1 95 ? 0.527 -8.759 -4.237 1.00 98.31 95 VAL A O 1
ATOM 758 N N . GLY A 1 96 ? 1.446 -10.589 -5.149 1.00 96.69 96 GLY A N 1
ATOM 759 C CA . GLY A 1 96 ? 0.328 -10.902 -6.041 1.00 96.69 96 GLY A CA 1
ATOM 760 C C . GLY A 1 96 ? 0.474 -10.381 -7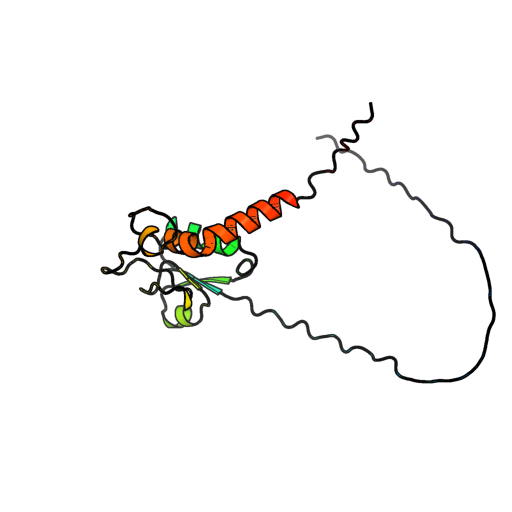.471 1.00 96.69 96 GLY A C 1
ATOM 761 O O . GLY A 1 96 ? -0.381 -10.679 -8.297 1.00 96.69 96 GLY A O 1
ATOM 762 N N . GLY A 1 97 ? 1.543 -9.650 -7.787 1.00 97.12 97 GLY A N 1
ATOM 763 C CA . GLY A 1 97 ? 1.921 -9.272 -9.148 1.00 97.12 97 GLY A CA 1
ATOM 764 C C . GLY A 1 97 ? 0.984 -8.264 -9.814 1.00 97.12 97 GLY A C 1
ATOM 765 O O . GLY A 1 97 ? 0.947 -8.203 -11.038 1.00 97.12 97 GLY A O 1
ATOM 766 N N . VAL A 1 98 ? 0.207 -7.496 -9.042 1.00 97.81 98 VAL A N 1
ATOM 767 C CA . VAL A 1 98 ? -0.794 -6.570 -9.586 1.00 97.81 98 VAL A CA 1
ATOM 768 C C . VAL A 1 98 ? -0.780 -5.228 -8.859 1.00 97.81 98 VAL A C 1
ATOM 770 O O . VAL A 1 98 ? -0.971 -5.163 -7.643 1.00 97.81 98 VAL A O 1
ATOM 773 N N . TYR A 1 99 ? -0.711 -4.150 -9.638 1.00 98.38 99 TYR A N 1
ATOM 774 C CA . TYR A 1 99 ? -1.128 -2.819 -9.212 1.00 98.38 99 TYR A CA 1
ATOM 775 C C . TYR A 1 99 ? -2.519 -2.481 -9.770 1.00 98.38 99 TYR A C 1
ATOM 777 O O . TYR A 1 99 ? -2.749 -2.463 -10.977 1.00 98.38 99 TYR A O 1
ATOM 785 N N . ASN A 1 100 ? -3.478 -2.229 -8.878 1.00 98.19 100 ASN A N 1
ATOM 786 C CA . ASN A 1 100 ? -4.812 -1.739 -9.215 1.00 98.19 100 ASN A CA 1
ATOM 787 C C . ASN A 1 100 ? -5.445 -1.068 -7.987 1.00 98.19 100 ASN A C 1
ATOM 789 O O . ASN A 1 100 ? -5.865 -1.750 -7.047 1.00 98.19 100 ASN A O 1
ATOM 793 N N . HIS A 1 101 ? -5.556 0.263 -8.006 1.00 97.94 101 HIS A N 1
ATOM 794 C CA . HIS A 1 101 ? -6.097 1.013 -6.871 1.00 97.94 101 HIS A CA 1
ATOM 795 C C . HIS A 1 101 ? -7.570 0.683 -6.576 1.00 97.94 101 HIS A C 1
ATOM 797 O O . HIS A 1 101 ? -7.924 0.478 -5.416 1.00 97.94 101 HIS A O 1
ATOM 803 N N . SER A 1 102 ? -8.422 0.547 -7.599 1.00 97.88 102 SER A N 1
ATOM 804 C CA . SER A 1 102 ? -9.848 0.223 -7.421 1.00 97.88 102 SER A CA 1
ATOM 805 C C . SER A 1 102 ? -10.061 -1.124 -6.721 1.00 97.88 102 SER A C 1
ATOM 807 O O . SER A 1 102 ? -10.988 -1.272 -5.927 1.00 97.88 102 SER A O 1
ATOM 809 N N . LYS A 1 103 ? -9.172 -2.094 -6.970 1.00 97.94 103 LYS A N 1
ATOM 810 C CA . LYS A 1 103 ? -9.143 -3.406 -6.301 1.00 97.94 103 LYS A CA 1
ATOM 811 C C . LYS A 1 103 ? -8.239 -3.440 -5.062 1.00 97.94 103 LYS A C 1
ATOM 813 O O . LYS A 1 103 ? -8.063 -4.504 -4.476 1.00 97.94 103 LYS A O 1
ATOM 818 N N . LYS A 1 104 ? -7.640 -2.311 -4.672 1.00 98.50 104 LYS A N 1
ATOM 819 C CA . LYS A 1 104 ? -6.685 -2.190 -3.558 1.00 98.50 104 LYS A CA 1
ATOM 820 C C . LYS A 1 104 ? -5.546 -3.220 -3.617 1.00 98.50 104 LYS A C 1
ATOM 822 O O . LYS A 1 104 ? -5.260 -3.906 -2.635 1.00 98.50 104 LYS A O 1
ATOM 827 N N . ARG A 1 105 ? -4.942 -3.369 -4.796 1.00 98.56 105 ARG A N 1
ATOM 828 C CA . ARG A 1 105 ? -3.762 -4.210 -5.040 1.00 98.56 105 ARG A CA 1
ATOM 829 C C . ARG A 1 105 ? -2.567 -3.298 -5.302 1.00 98.56 105 ARG A C 1
ATOM 831 O O . ARG A 1 105 ? -2.651 -2.436 -6.176 1.00 98.56 105 ARG A O 1
ATOM 838 N N . TYR A 1 106 ? -1.508 -3.445 -4.516 1.00 98.69 106 TYR A N 1
ATOM 839 C CA . TYR A 1 106 ? -0.358 -2.541 -4.501 1.00 98.69 106 TYR A CA 1
ATOM 840 C C . TYR A 1 106 ? 0.936 -3.349 -4.497 1.00 98.69 106 TYR A C 1
ATOM 842 O O . TYR A 1 106 ? 1.641 -3.401 -3.493 1.00 98.69 106 TYR A O 1
ATOM 850 N N . ASP A 1 107 ? 1.198 -4.028 -5.607 1.00 98.25 107 ASP A N 1
ATOM 851 C CA . ASP A 1 107 ? 2.463 -4.707 -5.862 1.00 98.25 107 ASP A CA 1
ATOM 852 C C . ASP A 1 107 ? 3.179 -4.014 -7.027 1.00 98.25 107 ASP A C 1
ATOM 854 O O . ASP A 1 107 ? 2.532 -3.608 -7.990 1.00 98.25 107 ASP A O 1
ATOM 858 N N . HIS A 1 108 ? 4.501 -3.912 -6.945 1.00 97.44 108 HIS A N 1
ATOM 859 C CA . HIS A 1 108 ? 5.368 -3.246 -7.913 1.00 97.44 108 HIS A CA 1
ATOM 860 C C . HIS A 1 108 ? 6.373 -4.194 -8.596 1.00 97.44 108 HIS A C 1
ATOM 862 O O . HIS A 1 108 ? 7.162 -3.760 -9.431 1.00 97.44 108 HIS A O 1
ATOM 868 N N . HIS A 1 109 ? 6.355 -5.492 -8.271 1.00 96.56 109 HIS A N 1
ATOM 869 C CA . HIS A 1 109 ? 7.319 -6.478 -8.776 1.00 96.56 109 HIS A CA 1
ATOM 870 C C . HIS A 1 109 ? 7.156 -6.850 -10.264 1.00 96.56 109 HIS A C 1
ATOM 872 O O . HIS A 1 109 ? 7.884 -7.711 -10.760 1.00 96.56 109 HIS A O 1
ATOM 878 N N . GLN A 1 110 ? 6.201 -6.258 -10.985 1.00 96.81 110 GLN A N 1
ATOM 879 C CA . GLN A 1 110 ? 6.018 -6.548 -12.408 1.00 96.81 110 GLN A CA 1
ATOM 880 C C . GLN A 1 110 ? 7.144 -5.900 -13.222 1.00 96.81 110 GLN A C 1
ATOM 882 O O . GLN A 1 110 ? 7.585 -4.795 -12.914 1.00 96.81 110 GLN A O 1
ATOM 887 N N . ILE A 1 111 ? 7.602 -6.564 -14.282 1.00 95.44 111 ILE A N 1
ATOM 888 C CA . ILE A 1 111 ? 8.701 -6.059 -15.124 1.00 95.44 111 ILE A CA 1
ATOM 889 C C . ILE A 1 111 ? 8.291 -4.747 -15.814 1.00 95.44 111 ILE A C 1
ATOM 891 O O . ILE A 1 111 ? 9.088 -3.828 -15.983 1.00 95.44 111 ILE A O 1
ATOM 895 N N . GLU A 1 112 ? 7.017 -4.659 -16.161 1.00 95.50 112 GLU A N 1
ATOM 896 C CA . GLU A 1 112 ? 6.350 -3.599 -16.902 1.00 95.50 112 GLU A CA 1
ATOM 897 C C . GLU A 1 112 ? 5.897 -2.464 -15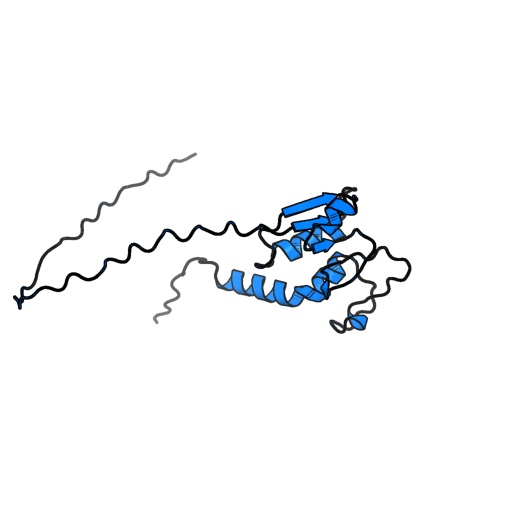.976 1.00 95.50 112 GLU A C 1
ATOM 899 O O . GLU A 1 112 ? 5.388 -1.444 -16.444 1.00 95.50 112 GLU A O 1
ATOM 904 N N . PHE A 1 113 ? 6.063 -2.627 -14.659 1.00 97.00 113 PHE A N 1
ATOM 905 C CA . PHE A 1 113 ? 5.674 -1.620 -13.690 1.00 97.00 113 PHE A CA 1
ATOM 906 C C . PHE A 1 113 ? 6.554 -0.373 -13.833 1.00 97.00 113 PHE A C 1
ATOM 908 O O . PHE A 1 113 ? 7.765 -0.393 -13.588 1.00 97.00 113 PHE A O 1
ATOM 915 N N . ASN A 1 114 ? 5.922 0.741 -14.200 1.00 97.25 114 ASN A N 1
ATOM 916 C CA . ASN A 1 114 ? 6.604 2.013 -14.426 1.00 97.25 114 ASN A CA 1
ATOM 917 C C . ASN A 1 114 ? 5.868 3.210 -13.802 1.00 97.25 114 ASN A C 1
ATOM 919 O O . ASN A 1 114 ? 6.059 4.347 -14.225 1.00 97.25 114 ASN A O 1
ATOM 923 N N . GLU A 1 115 ? 5.014 2.960 -12.808 1.00 98.06 115 GLU A N 1
ATOM 924 C CA . GLU A 1 115 ? 4.257 4.026 -12.156 1.00 98.06 115 GLU A CA 1
ATOM 925 C C . GLU A 1 115 ? 5.155 4.869 -11.246 1.00 98.06 115 GLU A C 1
ATOM 927 O O . GLU A 1 115 ? 5.984 4.356 -10.485 1.00 98.06 115 GLU A O 1
ATOM 932 N N . THR A 1 116 ? 4.961 6.180 -11.311 1.00 98.44 116 THR A N 1
ATOM 933 C CA . THR A 1 116 ? 5.644 7.211 -10.528 1.00 98.44 116 THR A CA 1
ATOM 934 C C . THR A 1 116 ? 4.602 8.125 -9.877 1.00 98.44 116 THR A C 1
ATOM 936 O O . THR A 1 116 ? 3.409 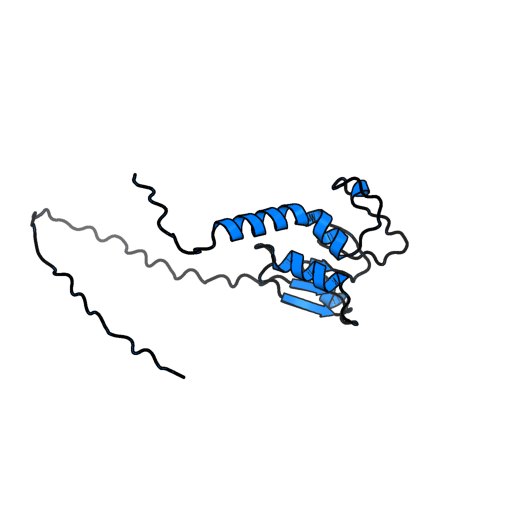8.046 -10.173 1.00 98.44 116 THR A O 1
ATOM 939 N N . MET A 1 117 ? 5.010 9.036 -8.987 1.00 97.56 117 MET A N 1
ATOM 940 C CA . MET A 1 117 ? 4.058 10.040 -8.480 1.00 97.56 117 MET A CA 1
ATOM 941 C C . MET A 1 117 ? 3.502 10.915 -9.611 1.00 97.56 117 MET A C 1
ATOM 943 O O . MET A 1 117 ? 2.366 11.384 -9.513 1.00 97.56 117 MET A O 1
ATOM 947 N N . GLN A 1 118 ? 4.300 11.120 -10.665 1.00 97.31 118 GLN A N 1
ATOM 948 C CA . GLN A 1 118 ? 3.939 11.926 -11.823 1.00 97.31 118 GLN A CA 1
ATOM 949 C C . GLN A 1 118 ? 2.914 11.205 -12.702 1.00 97.31 118 GLN A C 1
ATOM 951 O O . GLN A 1 118 ? 1.901 11.809 -13.051 1.00 97.31 118 GLN A O 1
ATOM 956 N N . THR A 1 119 ? 3.116 9.916 -13.011 1.00 97.38 119 THR A N 1
ATOM 957 C CA . THR A 1 119 ? 2.150 9.141 -13.819 1.00 97.38 119 THR A CA 1
ATOM 958 C C . THR A 1 119 ? 0.795 9.023 -13.122 1.00 97.38 119 THR A C 1
ATOM 960 O O . THR A 1 119 ? -0.243 9.048 -13.779 1.00 97.38 119 THR A O 1
ATOM 963 N N . LEU A 1 120 ? 0.793 8.983 -11.786 1.00 96.38 120 LEU A N 1
ATOM 964 C CA . LEU A 1 120 ? -0.421 8.977 -10.969 1.00 96.38 120 LEU A CA 1
ATOM 965 C C . LEU A 1 120 ? -1.012 10.378 -10.718 1.00 96.38 120 LEU A C 1
ATOM 967 O O . LEU A 1 120 ? -2.035 10.490 -10.044 1.00 96.38 120 LEU A O 1
ATOM 971 N N . GLY A 1 121 ? -0.388 11.448 -11.224 1.00 95.94 121 GLY A N 1
ATOM 972 C CA . GLY A 1 121 ? -0.873 12.825 -11.080 1.00 95.94 121 GLY A CA 1
ATOM 973 C C . GLY A 1 121 ? -0.863 13.355 -9.641 1.00 95.94 121 GLY A C 1
ATOM 974 O O . GLY A 1 121 ? -1.649 14.241 -9.302 1.00 95.94 121 GLY A O 1
ATOM 975 N N . VAL A 1 122 ? -0.011 12.801 -8.772 1.00 94.69 122 VAL A N 1
ATOM 976 C CA . VAL A 1 122 ? 0.047 13.152 -7.344 1.00 94.69 122 VAL A CA 1
ATOM 977 C C . VAL A 1 122 ? 1.090 14.236 -7.078 1.00 94.69 122 VAL A C 1
ATOM 979 O O . VAL A 1 122 ? 0.773 15.227 -6.418 1.00 94.69 122 VAL A O 1
ATOM 982 N N . LEU A 1 123 ? 2.319 14.046 -7.571 1.00 93.75 123 LEU A N 1
ATOM 983 C CA . LEU A 1 123 ? 3.468 14.954 -7.426 1.00 93.75 123 LEU A CA 1
ATOM 984 C C . LEU A 1 123 ? 4.390 14.823 -8.643 1.00 93.75 123 LEU A C 1
ATOM 986 O O . LEU A 1 123 ? 4.434 13.768 -9.267 1.00 93.75 123 LEU A O 1
ATOM 990 N N . ASP A 1 124 ? 5.190 15.847 -8.931 1.00 96.06 124 ASP A N 1
ATOM 991 C CA . ASP A 1 124 ? 6.121 15.858 -10.068 1.00 96.06 124 ASP A CA 1
ATOM 992 C C . ASP A 1 124 ? 7.442 15.120 -9.764 1.00 96.06 124 ASP A C 1
ATOM 994 O O . ASP A 1 124 ? 8.537 15.672 -9.844 1.00 96.06 124 ASP A O 1
ATOM 998 N N . PHE A 1 125 ? 7.338 13.854 -9.343 1.00 94.56 125 PHE A N 1
ATOM 999 C CA . PHE A 1 125 ? 8.487 12.978 -9.108 1.00 94.56 125 PHE A CA 1
ATOM 1000 C C . PHE A 1 125 ? 8.449 11.777 -10.048 1.00 94.56 125 PHE A C 1
ATOM 1002 O O . PHE A 1 125 ? 7.498 10.994 -10.029 1.00 94.56 125 PHE A O 1
ATOM 1009 N N . ASN A 1 126 ? 9.532 11.596 -10.805 1.00 96.56 126 ASN A N 1
ATOM 1010 C CA . ASN A 1 126 ? 9.679 10.534 -11.802 1.00 96.56 126 ASN A CA 1
ATOM 1011 C C . ASN A 1 126 ? 10.422 9.288 -11.270 1.00 96.56 126 ASN A C 1
ATOM 1013 O O . ASN A 1 126 ? 11.078 8.557 -12.010 1.00 96.56 126 ASN A O 1
ATOM 1017 N N . THR A 1 127 ? 10.359 9.050 -9.961 1.00 96.31 127 THR A N 1
ATOM 1018 C CA . THR A 1 127 ? 10.919 7.842 -9.345 1.00 96.31 127 THR A CA 1
ATOM 1019 C C . THR A 1 127 ? 9.866 6.742 -9.348 1.00 96.31 127 THR A C 1
ATOM 1021 O O . THR A 1 127 ? 8.738 6.974 -8.905 1.00 96.31 127 THR A O 1
ATOM 1024 N N . ARG A 1 128 ? 10.237 5.544 -9.817 1.00 97.50 128 ARG A N 1
ATOM 1025 C CA . ARG A 1 128 ? 9.368 4.358 -9.768 1.00 97.50 128 ARG A CA 1
ATOM 1026 C C . ARG A 1 128 ? 8.947 4.055 -8.334 1.00 97.50 128 ARG A C 1
ATOM 1028 O O . ARG A 1 128 ? 9.776 4.072 -7.423 1.00 97.50 128 ARG A O 1
ATOM 1035 N N . LEU A 1 129 ? 7.658 3.796 -8.144 1.00 98.31 129 LEU A N 1
ATOM 1036 C CA . LEU A 1 129 ? 7.081 3.589 -6.821 1.00 98.31 129 LEU A CA 1
ATOM 1037 C C . LEU A 1 129 ? 7.325 2.170 -6.304 1.00 98.31 129 LEU A C 1
ATOM 1039 O O . LEU A 1 129 ? 7.235 1.193 -7.039 1.00 98.31 129 LEU A O 1
ATOM 1043 N N . SER A 1 130 ? 7.595 2.074 -5.007 1.00 98.44 130 SER A N 1
ATOM 1044 C CA . SER A 1 130 ? 7.493 0.828 -4.249 1.00 98.44 130 SER A CA 1
ATOM 1045 C C . SER A 1 130 ? 6.045 0.597 -3.795 1.00 98.44 130 SER A C 1
ATOM 1047 O O . SER A 1 130 ? 5.187 1.473 -3.976 1.00 98.44 130 SER A O 1
ATOM 1049 N N . SER A 1 131 ? 5.754 -0.527 -3.142 1.00 98.44 131 SER A N 1
ATOM 1050 C CA . SER A 1 131 ? 4.427 -0.800 -2.575 1.00 98.44 131 SER A CA 1
ATOM 1051 C C . SER A 1 131 ? 4.006 0.273 -1.559 1.00 98.44 131 SER A C 1
ATOM 1053 O O . SER A 1 131 ? 2.882 0.782 -1.610 1.00 98.44 131 SER A O 1
ATOM 1055 N N . ALA A 1 132 ? 4.915 0.713 -0.682 1.00 98.62 132 ALA A N 1
ATOM 1056 C CA . ALA A 1 132 ? 4.682 1.845 0.217 1.00 98.62 132 ALA A CA 1
ATOM 1057 C C . ALA A 1 132 ? 4.510 3.167 -0.533 1.00 98.62 132 ALA A C 1
ATOM 1059 O O . ALA A 1 132 ? 3.663 3.978 -0.153 1.00 98.62 132 ALA A O 1
ATOM 1060 N N . GLY A 1 133 ? 5.270 3.375 -1.611 1.00 98.38 133 GLY A N 1
ATOM 1061 C CA . GLY A 1 133 ? 5.112 4.529 -2.494 1.00 98.38 133 GLY A CA 1
ATOM 1062 C C . GLY A 1 133 ? 3.706 4.605 -3.092 1.00 98.38 133 GLY A C 1
ATOM 1063 O O . GLY A 1 133 ? 3.086 5.666 -3.053 1.00 98.38 133 GLY A O 1
ATOM 1064 N N . LEU A 1 134 ? 3.163 3.477 -3.557 1.00 98.62 134 LEU A N 1
ATOM 1065 C CA . LEU A 1 134 ? 1.798 3.378 -4.079 1.00 98.62 134 LEU A CA 1
ATOM 1066 C C . LEU A 1 134 ? 0.747 3.646 -2.997 1.00 98.62 134 LEU A C 1
ATOM 1068 O O . LEU A 1 134 ? -0.195 4.407 -3.221 1.00 98.62 134 LEU A O 1
ATOM 1072 N N . ILE A 1 135 ? 0.914 3.067 -1.805 1.00 98.69 135 ILE A N 1
ATOM 1073 C CA . ILE A 1 135 ? 0.031 3.358 -0.669 1.00 98.69 135 ILE A CA 1
ATOM 1074 C C . ILE A 1 135 ? 0.066 4.850 -0.322 1.00 98.69 135 ILE A C 1
ATOM 1076 O O . ILE A 1 135 ? -0.988 5.458 -0.134 1.00 98.69 135 ILE A O 1
ATOM 1080 N N . TYR A 1 136 ? 1.246 5.466 -0.273 1.00 98.31 136 TYR A N 1
ATOM 1081 C CA . TYR A 1 136 ? 1.374 6.891 0.018 1.00 98.31 136 TYR A CA 1
ATOM 1082 C C . TYR A 1 136 ? 0.777 7.770 -1.088 1.00 98.31 136 TYR A C 1
ATOM 1084 O O . TYR A 1 136 ? 0.093 8.742 -0.777 1.00 98.31 136 TYR A O 1
ATOM 1092 N N . ALA A 1 137 ? 0.967 7.421 -2.361 1.00 98.00 137 ALA A N 1
ATOM 1093 C CA . ALA A 1 137 ? 0.394 8.156 -3.487 1.00 98.00 137 ALA A CA 1
ATOM 1094 C C . ALA A 1 137 ? -1.137 8.276 -3.365 1.00 98.00 137 ALA A C 1
ATOM 1096 O O . ALA A 1 137 ? -1.701 9.350 -3.567 1.00 98.00 137 ALA A O 1
ATOM 1097 N N . HIS A 1 138 ? -1.796 7.189 -2.955 1.00 98.19 138 HIS A N 1
ATOM 1098 C CA . HIS A 1 138 ? -3.256 7.124 -2.853 1.00 98.19 138 HIS A CA 1
ATOM 1099 C C . HIS A 1 138 ? -3.823 7.611 -1.521 1.00 98.19 138 HIS A C 1
ATOM 1101 O O . HIS A 1 138 ? -4.876 8.243 -1.491 1.00 98.19 138 HIS A O 1
ATOM 1107 N N . TYR A 1 139 ? -3.143 7.325 -0.411 1.00 98.19 139 TYR A N 1
ATOM 1108 C CA . TYR A 1 139 ? -3.676 7.570 0.931 1.00 98.19 139 TYR A CA 1
ATOM 1109 C C . TYR A 1 139 ? -2.882 8.600 1.741 1.00 98.19 139 TYR A C 1
ATOM 1111 O O . TYR A 1 139 ? -3.302 8.964 2.836 1.00 98.19 139 TYR A O 1
ATOM 1119 N N . GLY A 1 140 ? -1.756 9.108 1.236 1.00 96.69 140 GLY A N 1
ATOM 1120 C CA . GLY A 1 140 ? -0.846 9.988 1.977 1.00 96.69 140 GLY A CA 1
ATOM 1121 C C . GLY A 1 140 ? -1.501 11.290 2.434 1.00 96.69 140 GLY A C 1
ATOM 1122 O O . GLY A 1 140 ? -1.334 11.693 3.583 1.00 96.69 140 GLY A O 1
ATOM 1123 N N . LYS A 1 141 ? -2.329 11.911 1.585 1.00 95.75 141 LYS A N 1
ATOM 1124 C CA . LYS A 1 141 ? -3.099 13.113 1.960 1.00 95.75 141 LYS A CA 1
ATOM 1125 C C . LYS A 1 141 ? -4.089 12.823 3.094 1.00 95.75 141 LYS A C 1
ATOM 1127 O O . LYS A 1 141 ? -4.162 13.590 4.050 1.00 95.75 141 LYS A O 1
ATOM 1132 N N . GLN A 1 142 ? -4.806 11.699 3.010 1.00 96.25 142 GLN A N 1
ATOM 1133 C CA . GLN A 1 142 ? -5.737 11.266 4.055 1.00 96.25 142 GLN A CA 1
ATOM 1134 C C . GLN A 1 142 ? -4.999 10.958 5.363 1.00 96.25 142 GLN A C 1
ATOM 1136 O O . GLN A 1 142 ? -5.440 11.380 6.428 1.00 96.25 142 GLN A O 1
ATOM 1141 N N . LEU A 1 143 ? -3.853 10.278 5.285 1.00 96.31 143 LEU A N 1
ATOM 1142 C CA . LEU A 1 143 ? -3.005 9.986 6.438 1.00 96.31 143 LEU A CA 1
ATOM 1143 C C . LEU A 1 143 ? -2.593 11.272 7.155 1.00 96.31 143 LEU A C 1
ATOM 1145 O O . LEU A 1 143 ? -2.741 11.358 8.371 1.00 96.31 143 LEU A O 1
ATOM 1149 N N . ILE A 1 144 ? -2.089 12.260 6.410 1.00 95.75 144 ILE A N 1
ATOM 1150 C CA . ILE A 1 144 ? -1.668 13.548 6.973 1.00 95.75 144 ILE A CA 1
ATOM 1151 C C . ILE A 1 144 ? -2.852 14.226 7.662 1.00 95.75 144 ILE A C 1
ATOM 1153 O O . ILE A 1 144 ? -2.722 14.627 8.814 1.00 95.75 144 ILE A O 1
ATOM 1157 N N . ALA A 1 145 ? -4.014 14.288 7.005 1.00 94.81 145 ALA A N 1
ATOM 1158 C CA . ALA A 1 145 ? -5.214 14.875 7.593 1.00 94.81 145 ALA A CA 1
ATOM 1159 C C . ALA A 1 145 ? -5.608 14.183 8.910 1.00 94.81 145 ALA A C 1
ATOM 1161 O O . ALA A 1 145 ? -5.778 14.852 9.926 1.00 94.81 145 ALA A O 1
ATOM 1162 N N . GLU A 1 146 ? -5.685 12.849 8.932 1.00 93.88 146 GLU A N 1
ATOM 1163 C CA . GLU A 1 146 ? -6.064 12.103 10.136 1.00 93.88 146 GLU A CA 1
ATOM 1164 C C . GLU A 1 146 ? -5.032 12.244 11.262 1.00 93.88 146 GLU A C 1
ATOM 1166 O O . GLU A 1 146 ? -5.404 12.417 12.422 1.00 93.88 146 GLU A O 1
ATOM 1171 N N . VAL A 1 147 ? -3.734 12.198 10.955 1.00 90.69 147 VAL A N 1
ATOM 1172 C CA . VAL A 1 147 ? -2.679 12.367 11.966 1.00 90.69 147 VAL A CA 1
ATOM 1173 C C . VAL A 1 147 ? -2.694 13.788 12.529 1.00 90.69 147 VAL A C 1
ATOM 1175 O O . VAL A 1 147 ? -2.673 13.948 13.748 1.00 90.69 147 VAL A O 1
ATOM 1178 N N . SER A 1 148 ? -2.793 14.811 11.680 1.00 88.56 148 SER A N 1
ATOM 1179 C CA . SER A 1 148 ? -2.859 16.208 12.118 1.00 88.56 148 SER A CA 1
ATOM 1180 C C . SER A 1 148 ? -4.112 16.494 12.947 1.00 88.56 148 SER A C 1
ATOM 1182 O O . SER A 1 148 ? -4.014 17.144 13.985 1.00 88.56 148 SER A O 1
ATOM 1184 N N . SER A 1 149 ? -5.276 15.964 12.561 1.00 79.44 149 SER A N 1
ATOM 1185 C CA . SER A 1 149 ? -6.499 16.097 13.359 1.00 79.44 149 SER A CA 1
ATOM 1186 C C . SER A 1 149 ? -6.392 15.376 14.704 1.00 79.44 149 SER A C 1
ATOM 1188 O O . SER A 1 149 ? -6.786 15.935 15.721 1.00 79.44 149 SER A O 1
ATOM 1190 N N . ASN A 1 150 ? -5.808 14.177 14.755 1.00 64.00 150 ASN A N 1
ATOM 1191 C CA . ASN A 1 150 ? -5.629 13.450 16.017 1.00 64.00 150 ASN A CA 1
ATOM 1192 C C . ASN A 1 150 ? -4.667 14.165 16.983 1.00 64.00 150 ASN A C 1
ATOM 1194 O O . ASN A 1 150 ? -4.844 14.068 18.195 1.00 64.00 150 ASN A O 1
ATOM 1198 N N . VAL A 1 151 ? -3.678 14.906 16.470 1.00 58.28 151 VAL A N 1
ATOM 1199 C CA . VAL A 1 151 ? -2.775 15.733 17.292 1.00 58.28 151 VAL A CA 1
ATOM 1200 C C . VAL A 1 151 ? -3.504 16.944 17.885 1.00 58.28 151 VAL A C 1
ATOM 1202 O O . VAL A 1 151 ? -3.240 17.301 19.030 1.00 58.28 151 VAL A O 1
ATOM 1205 N N . LEU A 1 152 ? -4.463 17.530 17.161 1.00 53.25 152 LEU A N 1
ATOM 1206 C CA . LEU A 1 152 ? -5.279 18.650 17.652 1.00 53.25 152 LEU A CA 1
ATOM 1207 C C . LEU A 1 152 ? -6.327 18.239 18.706 1.00 53.25 152 LEU A C 1
ATOM 1209 O O . LEU A 1 152 ? -6.835 19.103 19.415 1.00 53.25 152 LEU A O 1
ATOM 1213 N N . PHE A 1 153 ? -6.636 16.943 18.830 1.00 49.72 153 PHE A N 1
ATOM 1214 C CA . PHE A 1 153 ? -7.623 16.401 19.777 1.00 49.72 153 PHE A CA 1
ATOM 1215 C C . PHE A 1 153 ? -7.028 15.523 20.886 1.00 49.72 153 PHE A C 1
ATOM 1217 O O . PHE A 1 153 ? -7.776 14.878 21.624 1.00 49.72 153 PHE A O 1
ATOM 1224 N N . LEU A 1 154 ? -5.705 15.502 21.067 1.00 44.28 154 LEU A N 1
ATOM 1225 C CA . LEU A 1 154 ? -5.164 14.991 22.324 1.00 44.28 154 LEU A CA 1
ATOM 1226 C C . LEU A 1 154 ? -5.656 15.913 23.452 1.00 44.28 154 LEU A C 1
ATOM 1228 O O . LEU A 1 154 ? -5.394 17.114 23.382 1.00 44.28 154 LEU A O 1
ATOM 1232 N N . PRO A 1 155 ? -6.297 15.400 24.522 1.00 45.16 155 PRO A N 1
ATOM 1233 C CA . PRO A 1 155 ? -6.455 16.150 25.758 1.00 45.16 155 PRO A CA 1
ATOM 1234 C C . PRO A 1 155 ? -5.083 16.203 26.443 1.00 45.16 155 PRO A C 1
ATOM 1236 O O . PRO A 1 155 ? -4.863 15.649 27.518 1.00 45.16 155 PRO A O 1
ATOM 1239 N N . CYS A 1 156 ? -4.111 16.835 25.789 1.00 45.28 156 CYS A N 1
ATOM 1240 C CA . CYS A 1 156 ? -3.002 17.427 26.496 1.00 45.28 156 CYS A CA 1
ATOM 1241 C C . CYS A 1 156 ? -3.638 18.563 27.287 1.00 45.28 156 CYS A C 1
ATOM 1243 O O . CYS A 1 156 ? -4.149 19.497 26.677 1.00 45.28 156 CYS A O 1
ATOM 1245 N N . PHE A 1 157 ? -3.733 18.376 28.606 1.00 42.81 157 PHE A N 1
ATOM 1246 C CA . PHE A 1 157 ? -3.937 19.403 29.623 1.00 42.81 157 PHE A CA 1
ATOM 1247 C C . PHE A 1 157 ? -4.372 20.759 29.054 1.00 42.81 157 PHE A C 1
ATOM 1249 O O . PHE A 1 157 ? -3.560 21.485 28.479 1.00 42.81 157 PHE A O 1
ATOM 1256 N N . THR A 1 158 ? -5.622 21.146 29.306 1.00 45.03 158 THR A N 1
ATOM 1257 C CA . THR A 1 158 ? -5.974 22.561 29.416 1.00 45.03 158 THR A CA 1
ATOM 1258 C C . THR A 1 158 ? -5.084 23.163 30.508 1.00 45.03 158 THR A C 1
ATOM 1260 O O . THR A 1 158 ? -5.473 23.271 31.668 1.00 45.03 158 THR A O 1
ATOM 1263 N N . ILE A 1 159 ? -3.843 23.512 30.159 1.00 47.81 159 ILE A N 1
ATOM 1264 C CA . ILE A 1 159 ? -3.109 24.558 30.842 1.00 47.81 159 ILE A CA 1
ATOM 1265 C C . ILE A 1 159 ? -3.963 25.780 30.576 1.00 47.81 159 ILE A C 1
ATOM 1267 O O . ILE A 1 159 ? -4.091 26.252 29.448 1.00 47.81 159 ILE A O 1
ATOM 1271 N N . CYS A 1 160 ? -4.639 26.187 31.639 1.00 45.19 160 CYS A N 1
ATOM 1272 C CA . CYS A 1 160 ? -5.264 27.473 31.787 1.00 45.19 160 CYS A CA 1
ATOM 1273 C C . CYS A 1 160 ? -4.301 28.543 31.257 1.00 45.19 160 CYS A C 1
ATOM 1275 O O . CYS A 1 160 ? -3.348 28.921 31.933 1.00 45.19 160 CYS A O 1
ATOM 1277 N N . VAL A 1 161 ? -4.528 29.007 30.031 1.00 44.12 161 VAL A N 1
ATOM 1278 C CA . VAL A 1 161 ? -4.039 30.307 29.586 1.00 44.12 161 VAL A CA 1
ATOM 1279 C C . VAL A 1 161 ? -5.243 31.237 29.627 1.00 44.12 161 VAL A C 1
ATOM 1281 O O . VAL A 1 161 ? -5.743 31.695 28.607 1.00 44.12 161 VAL A O 1
ATOM 1284 N N . THR A 1 162 ? -5.757 31.488 30.833 1.00 43.75 162 THR A N 1
ATOM 1285 C CA . THR A 1 162 ? -6.370 32.785 31.105 1.00 43.75 162 THR A CA 1
ATOM 1286 C C . THR A 1 162 ? -5.217 33.741 31.380 1.00 43.75 162 THR A C 1
ATOM 1288 O O . THR A 1 162 ? -4.727 33.828 32.504 1.00 43.75 162 THR A O 1
ATOM 1291 N N . THR A 1 163 ? -4.742 34.450 30.360 1.00 40.94 163 THR A N 1
ATOM 1292 C CA . THR A 1 163 ? -4.070 35.723 30.619 1.00 40.94 163 THR A CA 1
ATOM 1293 C C . THR A 1 163 ? -5.164 36.737 30.918 1.00 40.94 163 THR A C 1
ATOM 1295 O O . THR A 1 163 ? -5.733 37.336 30.009 1.00 40.94 163 THR A O 1
ATOM 1298 N N . SER A 1 164 ? -5.497 36.873 32.198 1.00 42.38 164 SER A N 1
ATOM 1299 C CA . SER A 1 164 ? -6.021 38.128 32.721 1.00 42.38 164 SER A CA 1
ATOM 1300 C C . SER A 1 164 ? -4.827 38.949 33.189 1.00 42.38 164 SER A C 1
ATOM 1302 O O . SER A 1 164 ? -4.154 38.568 34.147 1.00 42.38 164 SER A O 1
ATOM 1304 N N . ALA A 1 165 ? -4.577 40.046 32.487 1.00 43.12 165 ALA A N 1
ATOM 1305 C CA . ALA A 1 165 ? -3.989 41.267 33.015 1.00 43.12 165 ALA A CA 1
ATOM 1306 C C . ALA A 1 165 ? -4.730 42.428 32.346 1.00 43.12 165 ALA 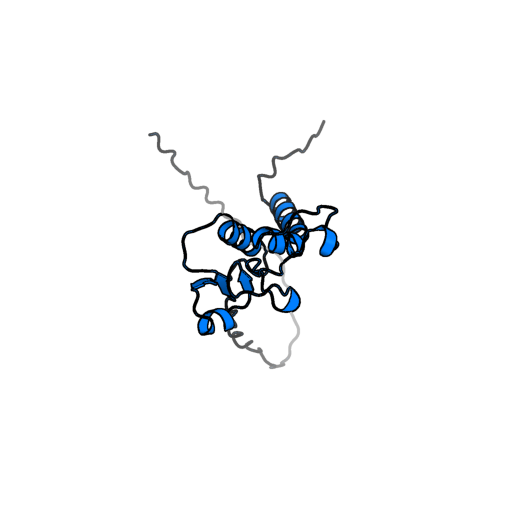A C 1
ATOM 1308 O O . ALA A 1 165 ? -4.927 42.339 31.112 1.00 43.12 165 ALA A O 1
#

InterPro domains:
  IPR003226 MYG1 exonuclease [PF03690] (48-148)
  IPR003226 MYG1 exonuclease [PTHR11215] (37-147)

Organism: Strongylus vulgaris (NCBI:txid40348)

Solvent-accessible surface area (backbone atoms only — not comparable to full-atom values): 10631 Å² total; per-residue (Å²): 143,82,88,83,82,87,80,87,82,91,80,88,84,86,90,83,84,89,82,91,81,87,84,85,89,81,91,74,93,76,78,86,75,76,74,70,81,74,74,77,73,75,72,78,68,48,33,36,24,26,50,62,68,82,89,52,70,44,52,54,49,28,51,50,56,46,42,69,32,83,92,40,44,76,35,45,80,44,67,46,78,53,63,76,62,47,72,73,31,61,28,31,33,56,38,87,70,37,69,37,74,95,69,35,27,29,18,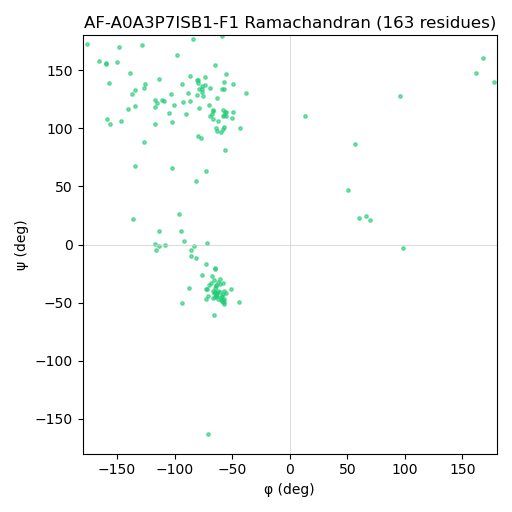49,84,42,91,83,60,72,55,19,38,40,80,70,71,68,44,98,39,90,54,71,44,48,30,27,46,49,47,40,68,76,42,38,71,59,45,50,52,53,53,56,51,54,63,74,65,53,87,68,70,88,70,80,79,77,84,82,129

Secondary structure (DSSP, 8-state):
--PPPPPP--------------------------------------EEEE-SSSPPHHHHHHHHHHHHSTTTTTPEEEE---HHHHHT-SEEES-SS-EETTTTEE----TT---BTTTTTSSS--SBP-HHHHHHHHHHHHHHHHHHHHHHT------------

Radius of gyration: 27.9 Å; Cα contacts (8 Å, |Δi|>4): 180; chains: 1; bounding box: 69×60×67 Å

Foldseek 3Di:
DDDDDDDDDDDDDDDDDDDDDDDDDDDDDDDPDPPDPPPPPPPPQAAEEEAQDDDDPQVVLLVVLQCLFPVNVRHYYHHHQPVVVVVRHQAYFQHDQDDDVVSNYQHQPHPPQQDDLVNLVQDPDRDGDHSSRSSCSPCVVVSCVSVVVVVVPDPPDPPDPPPDD

Nearest PDB structures (foldseek):
  4x6g-assembly2_E  TM=5.029E-01  e=4.525E+00  Pseudomonas aeruginosa PAO1
  2pe5-assembly2_C-2  TM=4.470E-01  e=5.909E+00  Escherichia coli
  4xxh-assembly1_B  TM=4.608E-01  e=7.715E+00  Escherichia coli K-12
  2hsg-assembly1_A  TM=4.275E-01  e=9.424E+00  Priestia megaterium